Protein AF-A0A961IDH7-F1 (afdb_monomer_lite)

Structure (mmCIF, N/CA/C/O backbone):
data_AF-A0A961IDH7-F1
#
_entry.id   AF-A0A961IDH7-F1
#
loop_
_atom_site.group_PDB
_atom_site.id
_atom_site.type_symbol
_atom_site.label_atom_id
_atom_site.label_alt_id
_atom_site.label_comp_id
_atom_site.label_asym_id
_atom_site.label_entity_id
_atom_site.label_seq_id
_atom_site.pdbx_PDB_ins_code
_atom_site.Cartn_x
_atom_site.Cartn_y
_atom_site.Cartn_z
_atom_site.occupancy
_atom_site.B_iso_or_equiv
_atom_site.auth_seq_id
_atom_site.auth_comp_id
_atom_site.auth_asym_id
_atom_site.auth_atom_id
_atom_site.pdbx_PDB_model_num
ATOM 1 N N . ALA A 1 1 ? 21.535 -0.708 -39.086 1.00 36.62 1 ALA A N 1
ATOM 2 C CA . ALA A 1 1 ? 22.331 -0.094 -38.008 1.00 36.62 1 ALA A CA 1
ATOM 3 C C . ALA A 1 1 ? 21.845 1.338 -37.841 1.00 36.62 1 ALA A C 1
ATOM 5 O O . ALA A 1 1 ? 22.204 2.186 -38.644 1.00 36.62 1 ALA A O 1
ATOM 6 N N . GLY A 1 2 ? 20.919 1.562 -36.910 1.00 34.25 2 GLY A N 1
ATOM 7 C CA . GLY A 1 2 ? 20.433 2.896 -36.560 1.00 34.25 2 GLY A CA 1
ATOM 8 C C . GLY A 1 2 ? 21.018 3.256 -35.204 1.00 34.25 2 GLY A C 1
ATOM 9 O O . GLY A 1 2 ? 20.787 2.540 -34.236 1.00 34.25 2 GLY A O 1
ATOM 10 N N . THR A 1 3 ? 21.847 4.287 -35.168 1.00 39.66 3 THR A N 1
ATOM 11 C CA . THR A 1 3 ? 22.445 4.840 -33.952 1.00 39.66 3 THR A CA 1
ATOM 12 C C . THR A 1 3 ? 21.358 5.435 -33.059 1.00 39.66 3 THR A C 1
ATOM 14 O O . THR A 1 3 ? 20.542 6.224 -33.535 1.00 39.66 3 THR A O 1
ATOM 17 N N . LEU A 1 4 ? 21.353 5.049 -31.781 1.00 39.12 4 LEU A N 1
ATOM 18 C CA . LEU A 1 4 ? 20.548 5.690 -30.738 1.00 39.12 4 LEU A CA 1
ATOM 19 C C . LEU A 1 4 ? 20.998 7.155 -30.555 1.00 39.12 4 LEU A C 1
ATOM 21 O O . LEU A 1 4 ? 22.179 7.445 -30.770 1.00 39.12 4 LEU A O 1
ATOM 25 N N . PRO A 1 5 ? 20.083 8.075 -30.200 1.00 35.53 5 PRO A N 1
ATOM 26 C CA . PRO A 1 5 ? 20.403 9.491 -30.064 1.00 35.53 5 PRO A CA 1
ATOM 27 C C . PRO A 1 5 ? 21.229 9.766 -28.790 1.00 35.53 5 PRO A C 1
ATOM 29 O O . PRO A 1 5 ? 21.183 9.017 -27.813 1.00 35.53 5 PRO A O 1
ATOM 32 N N . SER A 1 6 ? 22.063 10.807 -28.862 1.00 39.66 6 SER A N 1
ATOM 33 C CA . SER A 1 6 ? 23.184 11.114 -27.955 1.00 39.66 6 SER A CA 1
ATOM 34 C C . SER A 1 6 ? 22.786 11.750 -26.615 1.00 39.66 6 SER A C 1
ATOM 36 O O . SER A 1 6 ? 23.620 12.331 -25.934 1.00 39.66 6 SER A O 1
ATOM 38 N N . ASP A 1 7 ? 21.508 11.707 -26.270 1.00 37.38 7 ASP A N 1
ATOM 39 C CA . ASP A 1 7 ? 20.865 12.460 -25.191 1.00 37.38 7 ASP A CA 1
ATOM 40 C C . ASP A 1 7 ? 20.125 11.558 -24.184 1.00 37.38 7 ASP A C 1
ATOM 42 O O . ASP A 1 7 ? 19.510 12.046 -23.239 1.00 37.38 7 ASP A O 1
ATOM 46 N N . ALA A 1 8 ? 20.277 10.234 -24.292 1.00 37.25 8 ALA A N 1
ATOM 47 C CA . ALA A 1 8 ? 19.810 9.270 -23.289 1.00 37.25 8 ALA A CA 1
ATOM 48 C C . ALA A 1 8 ? 20.608 9.297 -21.958 1.00 37.25 8 ALA A C 1
ATOM 50 O O . ALA A 1 8 ? 20.344 8.494 -21.064 1.00 37.25 8 ALA A O 1
ATOM 51 N N . GLU A 1 9 ? 21.593 10.189 -21.816 1.00 34.00 9 GLU A N 1
ATOM 52 C CA . GLU A 1 9 ? 22.595 10.151 -20.740 1.00 34.00 9 GLU A CA 1
ATOM 53 C C . GLU A 1 9 ? 22.176 10.772 -19.394 1.00 34.00 9 GLU A C 1
ATOM 55 O O . GLU A 1 9 ? 22.919 10.625 -18.430 1.00 34.00 9 GLU A O 1
ATOM 60 N N . VAL A 1 10 ? 21.019 11.432 -19.249 1.00 34.81 10 VAL A N 1
ATOM 61 C CA . VAL A 1 10 ? 20.822 12.337 -18.084 1.00 34.81 10 VAL A CA 1
ATOM 62 C C . VAL A 1 10 ? 19.856 11.832 -16.992 1.00 34.81 10 VAL A C 1
ATOM 64 O O . VAL A 1 10 ? 19.644 12.518 -16.001 1.00 34.81 10 VAL A O 1
ATOM 67 N N . VAL A 1 11 ? 19.283 10.627 -17.073 1.00 35.19 11 VAL A N 1
ATOM 68 C CA . VAL A 1 11 ? 18.155 10.272 -16.170 1.00 35.19 11 VAL A CA 1
ATOM 69 C C . VAL A 1 11 ? 18.550 9.644 -14.811 1.00 35.19 11 VAL A C 1
ATOM 71 O O . VAL A 1 11 ? 17.683 9.475 -13.962 1.00 35.19 11 VAL A O 1
ATOM 74 N N . TRP A 1 12 ? 19.820 9.332 -14.515 1.00 36.59 12 TRP A N 1
ATOM 75 C CA . TRP A 1 12 ? 20.119 8.418 -13.388 1.00 36.59 12 TRP A CA 1
ATOM 76 C C . TRP A 1 12 ? 21.223 8.874 -12.418 1.00 36.59 12 TRP A C 1
ATOM 78 O O . TRP A 1 12 ? 22.298 8.281 -12.369 1.00 36.59 12 TRP A O 1
ATOM 88 N N . GLU A 1 13 ? 20.931 9.843 -11.545 1.00 32.44 13 GLU A N 1
ATOM 89 C CA . GLU A 1 13 ? 21.693 10.051 -10.298 1.00 32.44 13 GLU A CA 1
ATOM 90 C C . GLU A 1 13 ? 21.228 9.078 -9.197 1.00 32.44 13 GLU A C 1
ATOM 92 O O . GLU A 1 13 ? 20.690 9.455 -8.160 1.00 32.44 13 GLU A O 1
ATOM 97 N N . THR A 1 14 ? 21.459 7.783 -9.415 1.00 38.41 14 THR A N 1
ATOM 98 C CA . THR A 1 14 ? 21.551 6.803 -8.323 1.00 38.41 14 THR A CA 1
ATOM 99 C C . THR A 1 14 ? 22.973 6.254 -8.322 1.00 38.41 14 THR A C 1
ATOM 101 O O . THR A 1 14 ? 23.571 6.059 -9.376 1.00 38.41 14 THR A O 1
ATOM 104 N N . GLY A 1 15 ? 23.564 6.044 -7.144 1.00 37.38 15 GLY A N 1
ATOM 105 C CA . GLY A 1 15 ? 24.979 5.683 -6.959 1.00 37.38 15 GLY A CA 1
ATOM 106 C C . GLY A 1 15 ? 25.411 4.296 -7.473 1.00 37.38 15 GLY A C 1
ATOM 107 O O . GLY A 1 15 ? 26.344 3.713 -6.922 1.00 37.38 15 GLY A O 1
ATOM 108 N N . ALA A 1 16 ? 24.762 3.750 -8.505 1.00 38.59 16 ALA A N 1
ATOM 109 C CA . ALA A 1 16 ? 25.178 2.565 -9.247 1.00 38.59 16 ALA A CA 1
ATOM 110 C C . ALA A 1 16 ? 25.631 2.969 -10.662 1.00 38.59 16 ALA A C 1
ATOM 112 O O . ALA A 1 16 ? 24.955 3.718 -11.354 1.00 38.59 16 ALA A O 1
ATOM 113 N N . LYS A 1 17 ? 26.789 2.461 -11.108 1.00 34.12 17 LYS A N 1
ATOM 114 C CA . LYS A 1 17 ? 27.486 2.935 -12.323 1.00 34.12 17 LYS A CA 1
ATOM 115 C C . LYS A 1 17 ? 26.742 2.712 -13.658 1.00 34.12 17 LYS A C 1
ATOM 117 O O . LYS A 1 17 ? 27.203 3.246 -14.660 1.00 34.12 17 LYS A O 1
ATOM 122 N N . SER A 1 18 ? 25.643 1.950 -13.684 1.00 42.03 18 SER A N 1
ATOM 123 C CA . SER A 1 18 ? 24.651 1.908 -14.776 1.00 42.03 18 SER A CA 1
ATOM 124 C C . SER A 1 18 ? 23.435 1.042 -14.396 1.00 42.03 18 SER A C 1
ATOM 126 O O . SER A 1 18 ? 23.539 0.161 -13.535 1.00 42.03 18 SER A O 1
ATOM 128 N N . PHE A 1 19 ? 22.301 1.254 -15.081 1.00 39.44 19 PHE A N 1
ATOM 129 C CA . PHE A 1 19 ? 21.088 0.414 -15.020 1.00 39.44 19 PHE A CA 1
ATOM 130 C C . PHE A 1 19 ? 21.408 -1.073 -15.248 1.00 39.44 19 PHE A C 1
ATOM 132 O O . PHE A 1 19 ? 20.921 -1.939 -14.525 1.00 39.44 19 PHE A O 1
ATOM 139 N N . ASP A 1 20 ? 22.331 -1.363 -16.168 1.00 41.75 20 ASP A N 1
ATOM 140 C CA . ASP A 1 20 ? 22.763 -2.726 -16.475 1.00 41.75 20 ASP A CA 1
ATOM 141 C C . ASP A 1 20 ? 23.453 -3.405 -15.286 1.00 41.75 20 ASP A C 1
ATOM 143 O O . ASP A 1 20 ? 23.276 -4.599 -15.086 1.00 41.75 20 ASP A O 1
ATOM 147 N N . ILE A 1 21 ? 24.187 -2.669 -14.441 1.00 38.31 21 ILE A N 1
ATOM 148 C CA . ILE A 1 21 ? 24.814 -3.232 -13.232 1.00 38.31 21 ILE A CA 1
ATOM 149 C C . ILE A 1 21 ? 23.781 -3.477 -12.122 1.00 38.31 21 ILE A C 1
ATOM 151 O O . ILE A 1 21 ? 23.919 -4.447 -11.374 1.00 38.31 21 ILE A O 1
ATOM 155 N N . ALA A 1 22 ? 22.744 -2.639 -12.021 1.00 41.25 22 ALA A N 1
ATOM 156 C CA . ALA A 1 22 ? 21.629 -2.867 -11.100 1.00 41.25 22 ALA A CA 1
ATOM 157 C C . ALA A 1 22 ? 20.808 -4.104 -11.513 1.00 41.25 22 ALA A C 1
ATOM 159 O O . ALA A 1 22 ? 20.499 -4.942 -10.664 1.00 41.25 22 ALA A O 1
ATOM 160 N N . CYS A 1 23 ? 20.557 -4.279 -12.816 1.00 44.44 23 CYS A N 1
ATOM 161 C CA . CYS A 1 23 ? 19.949 -5.487 -13.368 1.00 44.44 23 CYS A CA 1
ATOM 162 C C . CYS A 1 23 ? 20.861 -6.713 -13.213 1.00 44.44 23 CYS A C 1
ATOM 164 O O . CYS A 1 23 ? 20.404 -7.729 -12.715 1.00 44.44 23 CYS A O 1
ATOM 166 N N . LEU A 1 24 ? 22.156 -6.637 -13.538 1.00 39.31 24 LEU A N 1
ATOM 167 C CA . LEU A 1 24 ? 23.092 -7.770 -13.441 1.00 39.31 24 LEU A CA 1
ATOM 168 C C . LEU A 1 24 ? 23.251 -8.299 -12.009 1.00 39.31 24 LEU A C 1
ATOM 170 O O . LEU A 1 24 ? 23.248 -9.510 -11.809 1.00 39.31 24 LEU A O 1
ATOM 174 N N . LYS A 1 25 ? 23.344 -7.417 -11.004 1.00 37.81 25 LYS A N 1
ATOM 175 C CA . LYS A 1 25 ? 23.485 -7.836 -9.597 1.00 37.81 25 LYS A CA 1
ATOM 176 C C . LYS A 1 25 ? 22.214 -8.453 -9.006 1.00 37.81 25 LYS A C 1
ATOM 178 O O . LYS A 1 25 ? 22.307 -9.168 -8.015 1.00 37.81 25 LYS A O 1
ATOM 183 N N . ARG A 1 26 ? 21.041 -8.187 -9.592 1.00 40.41 26 ARG A N 1
ATOM 184 C CA . ARG A 1 26 ? 19.757 -8.782 -9.181 1.00 40.41 26 ARG A CA 1
ATOM 185 C C . ARG A 1 26 ? 19.345 -9.973 -10.065 1.00 40.41 26 ARG A C 1
ATOM 187 O O . ARG A 1 26 ? 18.692 -10.887 -9.575 1.00 40.41 26 ARG A O 1
ATOM 194 N N . ASN A 1 27 ? 19.790 -10.018 -11.323 1.00 40.78 27 ASN A N 1
ATOM 195 C CA . ASN A 1 27 ? 19.563 -11.111 -12.279 1.00 40.78 27 ASN A CA 1
ATOM 196 C C . ASN A 1 27 ? 20.315 -12.398 -11.921 1.00 40.78 27 ASN A C 1
ATOM 198 O O . ASN A 1 27 ? 19.886 -13.473 -12.337 1.00 40.78 27 ASN A O 1
ATOM 202 N N . GLU A 1 28 ? 21.371 -12.323 -11.104 1.00 40.41 28 GLU A N 1
ATOM 203 C CA . GLU A 1 28 ? 22.023 -13.516 -10.545 1.00 40.41 28 GLU A CA 1
ATOM 204 C C . GLU A 1 28 ? 21.032 -14.375 -9.723 1.00 40.41 28 GLU A C 1
ATOM 206 O O . GLU A 1 28 ? 21.198 -15.587 -9.631 1.00 40.41 28 GLU A O 1
ATOM 211 N N . TYR A 1 29 ? 19.944 -13.774 -9.214 1.00 40.34 29 TYR A N 1
ATOM 212 C CA . TYR A 1 29 ? 18.866 -14.471 -8.500 1.00 40.34 29 TYR A CA 1
ATOM 213 C C . TYR A 1 29 ? 17.735 -15.011 -9.393 1.00 40.34 29 TYR A C 1
ATOM 215 O O . TYR A 1 29 ? 16.943 -15.821 -8.916 1.00 40.34 29 TYR A O 1
ATOM 223 N N . LEU A 1 30 ? 17.626 -14.581 -10.659 1.00 41.00 30 LEU A N 1
ATOM 224 C CA . LEU A 1 30 ? 16.503 -14.957 -11.533 1.00 41.00 30 LEU A CA 1
ATOM 225 C C . LEU A 1 30 ? 16.905 -15.765 -12.775 1.00 41.00 30 LEU A C 1
ATOM 227 O O . LEU A 1 30 ? 16.056 -16.456 -13.318 1.00 41.00 30 LEU A O 1
ATO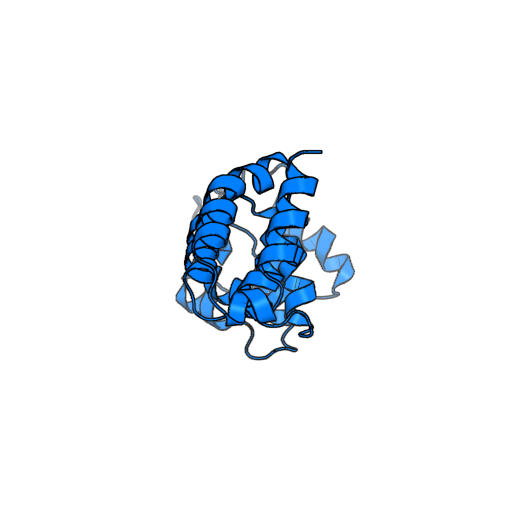M 231 N N . GLY A 1 31 ? 18.165 -15.776 -13.220 1.00 38.34 31 GLY A N 1
ATOM 232 C CA . GLY A 1 31 ? 18.577 -16.626 -14.352 1.00 38.34 31 GLY A CA 1
ATOM 233 C C . GLY A 1 31 ? 18.005 -16.208 -15.718 1.00 38.34 31 GLY A C 1
ATOM 234 O O . GLY A 1 31 ? 18.035 -16.994 -16.663 1.00 38.34 31 GLY A O 1
ATOM 235 N N . TRP A 1 32 ? 17.502 -14.977 -15.842 1.00 43.03 32 TRP A N 1
ATOM 236 C CA . TRP A 1 32 ? 17.070 -14.401 -17.117 1.00 43.03 32 TRP A CA 1
ATOM 237 C C . TRP A 1 32 ? 18.248 -13.662 -17.781 1.00 43.03 32 TRP A C 1
ATOM 239 O O . TRP A 1 32 ? 18.647 -12.582 -17.347 1.00 43.03 32 TRP A O 1
ATOM 249 N N . GLU A 1 33 ? 18.800 -14.239 -18.853 1.00 40.22 33 GLU A N 1
ATOM 250 C CA . GLU A 1 33 ? 19.525 -13.497 -19.905 1.00 40.22 33 GLU A CA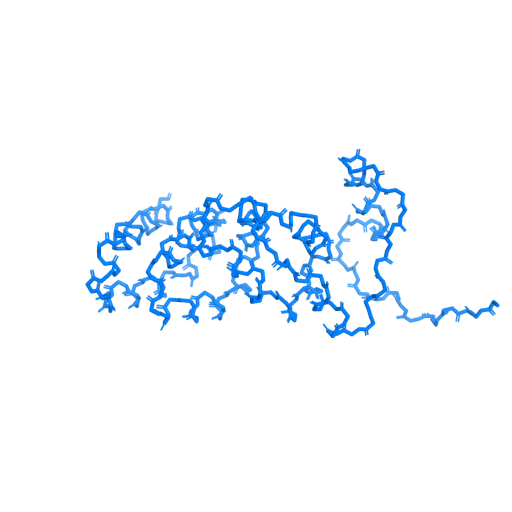 1
ATOM 251 C C . GLU A 1 33 ? 18.559 -12.471 -20.552 1.00 40.22 33 GLU A C 1
ATOM 253 O O . GLU A 1 33 ? 17.345 -12.692 -20.554 1.00 40.22 33 GLU A O 1
ATOM 258 N N . PRO A 1 34 ? 19.031 -11.307 -21.041 1.00 51.53 34 PRO A N 1
ATOM 259 C CA . PRO A 1 34 ? 18.390 -10.019 -20.788 1.00 51.53 34 PRO A CA 1
ATOM 260 C C . PRO A 1 34 ? 17.130 -9.802 -21.636 1.00 51.53 34 PRO A C 1
ATOM 262 O O . PRO A 1 34 ? 17.163 -9.177 -22.697 1.00 51.53 34 PRO A O 1
ATOM 265 N N . TYR A 1 35 ? 15.982 -10.259 -21.142 1.00 46.12 35 TYR A N 1
ATOM 266 C CA . TYR A 1 35 ? 14.695 -9.765 -21.612 1.00 46.12 35 TYR A CA 1
ATOM 267 C C . TYR A 1 35 ? 14.503 -8.338 -21.090 1.00 46.12 35 TYR A C 1
ATOM 269 O O . TYR A 1 35 ? 14.137 -8.118 -19.937 1.00 46.12 35 TYR A O 1
ATOM 277 N N . ARG A 1 36 ? 14.786 -7.350 -21.945 1.00 52.53 36 ARG A N 1
ATOM 278 C CA . ARG A 1 36 ? 14.417 -5.954 -21.705 1.00 52.53 36 ARG A CA 1
ATOM 279 C C . ARG A 1 36 ? 13.079 -5.691 -22.402 1.00 52.53 36 ARG A C 1
ATOM 281 O O . ARG A 1 36 ? 13.076 -5.571 -23.629 1.00 52.53 36 ARG A O 1
ATOM 288 N N . PRO A 1 37 ? 11.953 -5.592 -21.677 1.00 58.44 37 PRO A N 1
ATOM 289 C CA . PRO A 1 37 ? 10.698 -5.186 -22.292 1.00 58.44 37 PRO A CA 1
ATOM 290 C C . PRO A 1 37 ? 10.864 -3.793 -22.915 1.00 58.44 37 PRO A C 1
ATOM 292 O O . PRO A 1 37 ? 11.345 -2.860 -22.270 1.00 58.44 37 PRO A O 1
ATOM 295 N N . MET A 1 38 ? 10.502 -3.648 -24.192 1.00 62.72 38 MET A N 1
ATOM 296 C CA . MET A 1 38 ? 10.465 -2.341 -24.849 1.00 62.72 38 MET A CA 1
ATOM 297 C C . MET A 1 38 ? 9.256 -1.568 -24.323 1.00 62.72 38 MET A C 1
ATOM 299 O O . MET A 1 38 ? 8.130 -1.807 -24.753 1.00 62.72 38 MET A O 1
ATOM 303 N N . ILE A 1 39 ? 9.497 -0.666 -23.376 1.00 70.88 39 ILE A N 1
ATOM 304 C CA . ILE A 1 39 ? 8.486 0.237 -22.821 1.00 70.88 39 ILE A CA 1
ATOM 305 C C . ILE A 1 39 ? 8.771 1.614 -23.404 1.00 70.88 39 ILE A C 1
ATOM 307 O O . ILE A 1 39 ? 9.707 2.288 -22.978 1.00 70.88 39 ILE A O 1
ATOM 311 N N . ALA A 1 40 ? 8.020 1.991 -24.439 1.00 71.06 40 ALA A N 1
ATOM 312 C CA . ALA A 1 40 ? 8.165 3.290 -25.092 1.00 71.06 40 ALA A CA 1
ATOM 313 C C . ALA A 1 40 ? 7.133 4.309 -24.585 1.00 71.06 40 ALA A C 1
ATOM 315 O O . ALA A 1 40 ? 7.304 5.510 -24.785 1.00 71.06 40 ALA A O 1
ATOM 316 N N . CYS A 1 41 ? 6.063 3.834 -23.943 1.00 74.19 41 CYS A N 1
ATOM 317 C CA . CYS A 1 41 ? 4.992 4.654 -23.391 1.00 74.19 41 CYS A CA 1
ATOM 318 C C . CYS A 1 41 ? 4.242 3.931 -22.261 1.00 74.19 41 CYS A C 1
ATOM 320 O O . CYS A 1 41 ? 4.362 2.715 -22.095 1.00 74.19 41 CYS A O 1
ATOM 322 N N . ASP A 1 42 ? 3.391 4.666 -21.546 1.00 79.25 42 ASP A N 1
ATOM 323 C CA . ASP A 1 42 ? 2.529 4.147 -20.475 1.00 79.25 42 ASP A CA 1
ATOM 324 C C . ASP A 1 42 ? 1.661 2.964 -20.931 1.00 79.25 42 ASP A C 1
ATOM 326 O O . ASP A 1 42 ? 1.423 2.020 -20.179 1.00 79.25 42 ASP A O 1
ATOM 330 N N . GLN A 1 43 ? 1.216 2.968 -22.192 1.00 78.88 43 GLN A N 1
ATOM 331 C CA . GLN A 1 43 ? 0.401 1.884 -22.743 1.00 78.88 43 GLN A CA 1
ATOM 332 C C . GLN A 1 43 ? 1.179 0.567 -22.862 1.00 78.88 43 GLN A C 1
ATOM 334 O O . GLN A 1 43 ? 0.587 -0.509 -22.762 1.00 78.88 43 GLN A O 1
ATOM 339 N N . ASP A 1 44 ? 2.494 0.630 -23.074 1.00 76.19 44 ASP A N 1
ATOM 340 C CA . ASP A 1 44 ? 3.334 -0.566 -23.075 1.00 76.19 44 ASP A CA 1
ATOM 341 C C . ASP A 1 44 ? 3.514 -1.113 -21.663 1.00 76.19 44 ASP A C 1
ATOM 343 O O . ASP A 1 44 ? 3.526 -2.328 -21.484 1.00 76.19 44 ASP A O 1
ATOM 347 N N . LEU A 1 45 ? 3.587 -0.231 -20.665 1.00 81.62 45 LEU A N 1
ATOM 348 C CA . LEU A 1 45 ? 3.712 -0.606 -19.261 1.00 81.62 45 LEU A CA 1
ATOM 349 C C . LEU A 1 45 ? 2.463 -1.344 -18.750 1.00 81.62 45 LEU A C 1
ATOM 351 O O . LEU A 1 45 ? 2.587 -2.339 -18.042 1.00 81.62 45 LEU A O 1
ATOM 355 N N . ARG A 1 46 ? 1.266 -0.931 -19.192 1.00 87.75 46 ARG A N 1
ATOM 356 C CA . ARG A 1 46 ? -0.010 -1.590 -18.845 1.00 87.75 46 ARG A CA 1
ATOM 357 C C . ARG A 1 46 ? -0.094 -3.061 -19.263 1.00 87.75 46 ARG A C 1
ATOM 359 O O . ARG A 1 46 ? -0.887 -3.802 -18.696 1.00 87.75 46 ARG A O 1
ATOM 366 N N . LYS A 1 47 ? 0.722 -3.509 -20.224 1.00 86.06 47 LYS A N 1
ATOM 367 C CA . LYS A 1 47 ? 0.789 -4.925 -20.641 1.00 86.06 47 LYS A CA 1
ATOM 368 C C . LYS A 1 47 ? 1.409 -5.834 -19.575 1.00 86.06 47 LYS A C 1
ATOM 370 O O . LYS A 1 47 ? 1.299 -7.047 -19.701 1.00 86.06 47 LYS A O 1
ATOM 375 N N . TYR A 1 48 ? 2.067 -5.246 -18.577 1.00 86.69 48 TYR A N 1
ATOM 376 C CA . TYR A 1 48 ? 2.733 -5.947 -17.483 1.00 86.69 48 TYR A CA 1
ATOM 377 C C . TYR A 1 48 ? 1.986 -5.804 -16.152 1.00 86.69 48 TYR A C 1
ATOM 379 O O . TYR A 1 48 ? 2.545 -6.136 -15.113 1.00 86.69 48 TYR A O 1
ATOM 387 N N . ILE A 1 49 ? 0.747 -5.299 -16.160 1.00 91.31 49 ILE A N 1
ATOM 388 C CA . ILE A 1 49 ? -0.123 -5.382 -14.982 1.00 91.31 49 ILE A CA 1
ATOM 389 C C . ILE A 1 49 ? -0.413 -6.871 -14.718 1.00 91.31 49 ILE A C 1
ATOM 391 O O . ILE A 1 49 ? -0.751 -7.580 -15.672 1.00 91.31 49 ILE A O 1
ATOM 395 N N . PRO A 1 50 ? -0.284 -7.353 -13.468 1.00 89.94 50 PRO A N 1
ATOM 396 C CA . PRO A 1 50 ? -0.573 -8.742 -13.125 1.00 89.94 50 PRO A CA 1
ATOM 397 C C . PRO A 1 50 ? -1.987 -9.146 -13.555 1.00 89.94 50 PRO A C 1
ATOM 399 O O . PRO A 1 50 ? -2.959 -8.478 -13.209 1.00 89.94 50 PRO A O 1
ATOM 402 N N . ILE A 1 51 ? -2.110 -10.239 -14.312 1.00 88.38 51 ILE A N 1
ATOM 403 C CA . ILE A 1 51 ? -3.413 -10.675 -14.850 1.00 88.38 51 ILE A CA 1
ATOM 404 C C . ILE A 1 51 ? -4.239 -11.478 -13.841 1.00 88.38 51 ILE A C 1
ATOM 406 O O . ILE A 1 51 ? -5.462 -11.557 -13.963 1.00 88.38 51 ILE A O 1
ATOM 410 N N . ASP A 1 52 ? -3.573 -12.105 -12.868 1.00 92.44 52 ASP A N 1
ATOM 411 C CA . ASP A 1 52 ? -4.210 -12.856 -11.794 1.00 92.44 52 ASP A CA 1
ATOM 412 C C . ASP A 1 52 ? -3.332 -12.922 -10.534 1.00 92.44 52 ASP A C 1
ATOM 414 O O . ASP A 1 52 ? -2.158 -12.550 -10.531 1.00 92.44 52 ASP A O 1
ATOM 418 N N . LYS A 1 53 ? -3.916 -13.433 -9.445 1.00 93.44 53 LYS A N 1
ATOM 419 C CA . LYS A 1 53 ? -3.305 -13.511 -8.110 1.00 93.44 53 LYS A CA 1
ATOM 420 C C . LYS A 1 53 ? -2.002 -14.321 -8.004 1.00 93.44 53 LYS A C 1
ATOM 422 O O . LYS A 1 53 ? -1.345 -14.265 -6.965 1.00 93.44 53 LYS A O 1
ATOM 427 N N . HIS A 1 54 ? -1.630 -15.089 -9.025 1.00 91.19 54 HIS A N 1
ATOM 428 C CA . HIS A 1 54 ? -0.388 -15.864 -9.090 1.00 91.19 54 HIS A CA 1
ATOM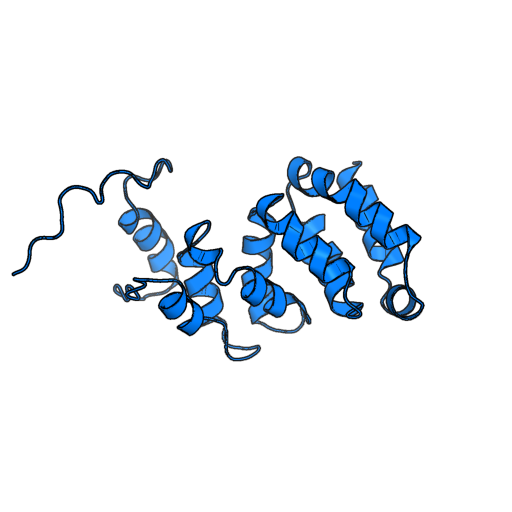 429 C C . HIS A 1 54 ? 0.615 -15.307 -10.107 1.00 91.19 54 HIS A C 1
ATOM 431 O O . HIS A 1 54 ? 1.683 -15.901 -10.268 1.00 91.19 54 HIS A O 1
ATOM 437 N N . ASP A 1 55 ? 0.317 -14.186 -10.770 1.00 89.31 55 ASP A N 1
ATOM 438 C CA . ASP A 1 55 ? 1.193 -13.552 -11.761 1.00 89.31 55 ASP A CA 1
ATOM 439 C C . ASP A 1 55 ? 2.346 -12.771 -11.100 1.00 89.31 55 ASP A C 1
ATOM 441 O O . ASP A 1 55 ? 2.511 -11.554 -11.207 1.00 89.31 55 ASP A O 1
ATOM 445 N N . VAL A 1 56 ? 3.149 -13.518 -10.346 1.00 86.50 56 VAL A N 1
ATOM 446 C CA . VAL A 1 56 ? 4.299 -13.032 -9.583 1.00 86.50 56 VAL A CA 1
ATOM 447 C C . VAL A 1 56 ? 5.397 -12.502 -10.506 1.00 86.50 56 VAL A C 1
ATOM 449 O O . VAL A 1 56 ? 6.119 -11.577 -10.139 1.00 86.50 56 VAL A O 1
ATOM 452 N N . GLU A 1 57 ? 5.521 -13.046 -11.715 1.00 84.19 57 GLU A N 1
ATOM 453 C CA . GLU A 1 57 ? 6.561 -12.635 -12.659 1.00 84.19 57 GLU A CA 1
ATOM 454 C C . GLU A 1 57 ? 6.335 -11.205 -13.162 1.00 84.19 57 GLU A C 1
ATOM 456 O O . GLU A 1 57 ? 7.277 -10.407 -13.168 1.00 84.19 57 GLU A O 1
ATOM 461 N N . ASN A 1 58 ? 5.093 -10.829 -13.483 1.00 86.31 58 ASN A N 1
ATOM 462 C CA . ASN A 1 58 ? 4.776 -9.453 -13.863 1.00 86.31 58 ASN A CA 1
ATOM 463 C C . ASN A 1 58 ? 4.945 -8.472 -12.695 1.00 86.31 58 ASN A C 1
ATOM 465 O O . ASN A 1 58 ? 5.531 -7.403 -12.881 1.00 86.31 58 ASN A O 1
ATOM 469 N N . VAL A 1 59 ? 4.556 -8.856 -11.472 1.00 89.31 59 VAL A N 1
ATOM 470 C CA . VAL A 1 59 ? 4.856 -8.062 -10.265 1.00 89.31 59 VAL A CA 1
ATOM 471 C C . VAL A 1 59 ? 6.357 -7.813 -10.133 1.00 89.31 59 VAL A C 1
ATOM 473 O O . VAL A 1 59 ? 6.797 -6.671 -9.994 1.00 89.31 59 VAL A O 1
ATOM 476 N N . ARG A 1 60 ? 7.175 -8.866 -10.222 1.00 87.75 60 ARG A N 1
ATOM 477 C CA . ARG A 1 60 ? 8.635 -8.754 -10.110 1.00 87.75 60 ARG A CA 1
ATOM 478 C C . ARG A 1 60 ? 9.227 -7.895 -11.216 1.00 87.75 60 ARG A C 1
ATOM 480 O O . ARG A 1 60 ? 10.150 -7.126 -10.947 1.00 87.75 60 ARG A O 1
ATOM 487 N N . LEU A 1 61 ? 8.716 -8.001 -12.440 1.00 84.38 61 LEU A N 1
ATOM 488 C CA . LEU A 1 61 ? 9.116 -7.148 -13.555 1.00 84.38 61 LEU A CA 1
ATOM 489 C C . LEU A 1 61 ? 8.832 -5.675 -13.240 1.00 84.38 61 LEU A C 1
ATOM 491 O O . LEU A 1 61 ? 9.743 -4.857 -13.354 1.00 84.38 61 LEU A O 1
ATOM 495 N N . LEU A 1 62 ? 7.626 -5.334 -12.780 1.00 87.00 62 LEU A N 1
ATOM 496 C CA . LEU A 1 62 ? 7.277 -3.959 -12.404 1.00 87.00 62 LEU A CA 1
ATOM 497 C C . LEU A 1 62 ? 8.161 -3.445 -11.254 1.00 87.00 62 LEU A C 1
ATOM 499 O O . LEU A 1 62 ? 8.734 -2.361 -11.353 1.00 87.00 62 LEU A O 1
ATOM 503 N N . ILE A 1 63 ? 8.394 -4.254 -10.216 1.00 87.81 63 ILE A N 1
ATOM 504 C CA . ILE A 1 63 ? 9.330 -3.917 -9.127 1.00 87.81 63 ILE A CA 1
ATOM 505 C C . ILE A 1 63 ? 10.746 -3.654 -9.666 1.00 87.81 63 ILE A C 1
ATOM 507 O O . ILE A 1 63 ? 11.452 -2.778 -9.168 1.00 87.81 63 ILE A O 1
ATOM 511 N N . ASN A 1 64 ? 11.199 -4.415 -10.666 1.00 81.38 64 ASN A N 1
ATOM 512 C CA . ASN A 1 64 ? 12.505 -4.219 -11.303 1.00 81.38 64 ASN A CA 1
ATOM 513 C C . ASN A 1 64 ? 12.584 -2.928 -12.129 1.00 81.38 64 ASN A C 1
ATOM 515 O O . ASN A 1 64 ? 13.642 -2.302 -12.155 1.00 81.38 64 ASN A O 1
ATOM 519 N N . LEU A 1 65 ? 11.495 -2.527 -12.792 1.00 82.44 65 LEU A N 1
ATOM 520 C CA . LEU A 1 65 ? 11.424 -1.244 -13.502 1.00 82.44 65 LEU A CA 1
ATOM 521 C C . LEU A 1 65 ? 11.497 -0.054 -12.542 1.00 82.44 65 LEU A C 1
ATOM 523 O O . LEU A 1 65 ? 12.041 0.993 -12.901 1.00 82.44 65 LEU A O 1
ATOM 527 N N . GLY A 1 66 ? 10.973 -0.240 -11.328 1.00 85.38 66 GLY A N 1
ATOM 528 C CA . GLY A 1 66 ? 11.125 0.678 -10.211 1.00 85.38 66 GLY A CA 1
ATOM 529 C C . GLY A 1 66 ? 10.385 2.006 -10.374 1.00 85.38 66 GLY A C 1
ATOM 530 O O . GLY A 1 66 ? 9.761 2.315 -11.390 1.00 85.38 66 GLY A O 1
ATOM 531 N N . TYR A 1 67 ? 10.457 2.818 -9.326 1.00 84.12 67 TYR A N 1
ATOM 532 C CA . TYR A 1 67 ? 9.946 4.185 -9.324 1.00 84.12 67 TYR A CA 1
ATOM 533 C C . TYR A 1 67 ? 11.000 5.150 -9.912 1.00 84.12 67 TYR A C 1
ATOM 535 O O . TYR A 1 67 ? 12.185 4.973 -9.621 1.00 84.12 67 TYR A O 1
ATOM 543 N N . PRO A 1 68 ? 10.625 6.170 -10.714 1.00 90.50 68 PRO A N 1
ATOM 544 C CA . PRO A 1 68 ? 9.261 6.578 -11.075 1.00 90.50 68 PRO A CA 1
ATOM 545 C C . PRO A 1 68 ? 8.689 5.879 -12.320 1.00 90.50 68 PRO A C 1
ATOM 547 O O . PRO A 1 68 ? 7.561 6.172 -12.703 1.00 90.50 68 PRO A O 1
ATOM 550 N N . THR A 1 69 ? 9.422 4.959 -12.957 1.00 85.81 69 THR A N 1
ATOM 551 C CA . THR A 1 69 ? 8.998 4.286 -14.202 1.00 85.81 69 THR A CA 1
ATOM 552 C C . THR A 1 69 ? 7.602 3.675 -14.099 1.00 85.81 69 THR A C 1
ATOM 554 O O . THR A 1 69 ? 6.821 3.761 -15.041 1.00 85.81 69 THR A O 1
ATOM 557 N N . ILE A 1 70 ? 7.274 3.073 -12.953 1.00 90.50 70 ILE A N 1
ATOM 558 C CA . ILE A 1 70 ? 5.993 2.391 -12.757 1.00 90.50 70 ILE A CA 1
ATOM 559 C C . ILE A 1 70 ? 4.812 3.297 -12.398 1.00 90.50 70 ILE A C 1
ATOM 561 O O . ILE A 1 70 ? 3.708 2.783 -12.257 1.00 90.50 70 ILE A O 1
ATOM 565 N N . VAL A 1 71 ? 5.006 4.611 -12.223 1.00 93.12 71 VAL A N 1
ATOM 566 C CA . VAL A 1 71 ? 3.933 5.540 -11.808 1.00 93.12 71 VAL A CA 1
ATOM 567 C C . VAL A 1 71 ? 2.625 5.339 -12.594 1.00 93.12 71 VAL A C 1
ATOM 569 O O . VAL A 1 71 ? 1.581 5.251 -11.946 1.00 93.12 71 VAL A O 1
ATOM 572 N N . PRO A 1 72 ? 2.632 5.160 -13.934 1.00 93.62 72 PRO A N 1
ATOM 573 C CA . PRO A 1 72 ? 1.395 4.980 -14.700 1.00 93.62 72 PRO A CA 1
ATOM 574 C C . PRO A 1 72 ? 0.583 3.717 -14.366 1.00 93.62 72 PRO A C 1
ATOM 576 O O . PRO A 1 72 ? -0.590 3.651 -14.735 1.00 93.62 72 PRO A O 1
ATOM 579 N N . VAL A 1 73 ? 1.194 2.724 -13.705 1.00 95.00 73 VAL A N 1
ATOM 580 C CA . VAL A 1 73 ? 0.553 1.470 -13.255 1.00 95.00 73 VAL A CA 1
ATOM 581 C C . VAL A 1 73 ? 0.682 1.248 -11.746 1.00 95.00 73 VAL A C 1
ATOM 583 O O . VAL A 1 73 ? 0.418 0.161 -11.235 1.00 95.00 73 VAL A O 1
ATOM 586 N N . LEU A 1 74 ? 1.112 2.270 -10.998 1.00 95.62 74 LEU A N 1
ATOM 587 C CA . LEU A 1 74 ? 1.331 2.143 -9.560 1.00 95.62 74 LEU A CA 1
ATOM 588 C C . LEU A 1 74 ? 0.013 1.861 -8.833 1.00 95.62 74 LEU A C 1
ATOM 590 O O . LEU A 1 74 ? -0.010 1.075 -7.894 1.00 95.62 74 LEU A O 1
ATOM 594 N N . ARG A 1 75 ? -1.102 2.440 -9.293 1.00 96.69 75 ARG A N 1
ATOM 595 C CA . ARG A 1 75 ? -2.422 2.147 -8.725 1.00 96.69 75 ARG A CA 1
ATOM 596 C C . ARG A 1 75 ? -2.809 0.678 -8.892 1.00 96.69 75 ARG A C 1
ATOM 598 O O . ARG A 1 75 ? -3.282 0.088 -7.922 1.00 96.69 75 ARG A O 1
ATOM 605 N N . ASP A 1 76 ? -2.558 0.112 -10.074 1.00 96.25 76 ASP A N 1
ATOM 606 C CA . ASP A 1 76 ? -2.812 -1.296 -10.395 1.00 96.25 76 ASP A CA 1
ATOM 607 C C . ASP A 1 76 ? -1.934 -2.222 -9.527 1.00 96.25 76 ASP A C 1
ATOM 609 O O . ASP A 1 76 ? -2.386 -3.241 -9.012 1.00 96.25 76 ASP A O 1
ATOM 613 N N . MET A 1 77 ? -0.686 -1.825 -9.254 1.00 97.00 77 MET A N 1
ATOM 614 C CA . MET A 1 77 ? 0.182 -2.530 -8.302 1.00 97.00 77 MET A CA 1
ATOM 615 C C . MET A 1 77 ? -0.410 -2.594 -6.885 1.00 97.00 77 MET A C 1
ATOM 617 O O . MET A 1 77 ? -0.255 -3.607 -6.205 1.00 97.00 77 MET A O 1
ATOM 621 N N . PHE A 1 78 ? -1.104 -1.547 -6.432 1.00 98.19 78 PHE A N 1
ATOM 622 C CA . PHE A 1 78 ? -1.782 -1.559 -5.132 1.00 98.19 78 PHE A CA 1
ATOM 623 C C . PHE A 1 78 ? -2.992 -2.507 -5.098 1.00 98.19 78 PHE A C 1
ATOM 625 O O . PHE A 1 78 ? -3.342 -2.970 -4.014 1.00 98.19 78 PHE A O 1
ATOM 632 N N . GLU A 1 79 ? -3.625 -2.827 -6.235 1.00 97.62 79 GLU A N 1
ATOM 633 C CA . GLU A 1 79 ? -4.739 -3.798 -6.295 1.00 97.62 79 GLU A CA 1
ATOM 634 C C . GLU A 1 79 ? -4.293 -5.210 -5.917 1.00 97.62 79 GLU A C 1
ATOM 636 O O . GLU A 1 79 ? -5.072 -5.982 -5.362 1.00 97.62 79 GLU A O 1
ATOM 641 N N . CYS A 1 80 ? -3.005 -5.518 -6.097 1.00 97.56 80 CYS A N 1
ATOM 642 C CA . CYS A 1 80 ? -2.413 -6.768 -5.627 1.00 97.56 80 CYS A CA 1
ATOM 643 C C . CYS A 1 80 ? -2.569 -6.957 -4.107 1.00 97.56 80 CYS A C 1
ATOM 645 O O . CYS A 1 80 ? -2.456 -8.083 -3.636 1.00 97.56 80 CYS A O 1
ATOM 647 N N . LEU A 1 81 ? -2.802 -5.877 -3.349 1.00 98.12 81 LEU A N 1
ATOM 648 C CA . LEU A 1 81 ? -2.906 -5.860 -1.886 1.00 98.12 81 LEU A CA 1
ATOM 649 C C . LEU A 1 81 ? -4.348 -5.957 -1.363 1.00 98.12 81 LEU A C 1
ATOM 651 O O . LEU A 1 81 ? -4.550 -5.842 -0.158 1.00 98.12 81 LEU A O 1
ATOM 655 N N . GLN A 1 82 ? -5.347 -6.151 -2.232 1.00 97.44 82 GLN A N 1
ATOM 656 C CA . GLN A 1 82 ? -6.736 -6.360 -1.794 1.00 97.44 82 GLN A CA 1
ATOM 657 C C . GLN A 1 82 ? -6.894 -7.620 -0.931 1.00 97.44 82 GLN A C 1
ATOM 659 O O . GLN A 1 82 ? -7.745 -7.667 -0.048 1.00 97.44 82 GLN A O 1
ATOM 664 N N . ASP A 1 83 ? -6.054 -8.633 -1.150 1.00 96.62 83 ASP A N 1
ATOM 665 C CA . ASP A 1 83 ? -6.033 -9.853 -0.348 1.00 96.62 83 ASP A CA 1
ATOM 666 C C . ASP A 1 83 ? -4.595 -10.347 -0.182 1.00 96.62 83 ASP A C 1
ATOM 668 O O . ASP A 1 83 ? -3.966 -10.859 -1.113 1.00 96.62 83 ASP A O 1
ATOM 672 N N . PHE A 1 84 ? -4.070 -10.236 1.036 1.00 96.62 84 PHE A N 1
ATOM 673 C CA . PHE A 1 84 ? -2.695 -10.629 1.335 1.00 96.62 84 PHE A CA 1
ATOM 674 C C . PHE A 1 84 ? -2.454 -12.150 1.311 1.00 96.62 84 PHE A C 1
ATOM 676 O O . PHE A 1 84 ? -1.313 -12.624 1.378 1.00 96.62 84 PHE A O 1
ATOM 683 N N . ASN A 1 85 ? -3.509 -12.954 1.132 1.00 96.12 85 ASN A N 1
ATOM 684 C CA . ASN A 1 85 ? -3.362 -14.372 0.816 1.00 96.12 85 ASN A CA 1
ATOM 685 C C . ASN A 1 85 ? -2.855 -14.601 -0.614 1.00 96.12 85 ASN A C 1
ATOM 687 O O . ASN A 1 85 ? -2.367 -15.696 -0.918 1.00 96.12 85 ASN A O 1
ATOM 691 N N . TRP A 1 86 ? -2.943 -13.603 -1.498 1.00 97.50 86 TRP A N 1
ATOM 692 C CA . TRP A 1 86 ? -2.437 -13.708 -2.860 1.00 97.50 86 TRP A CA 1
ATOM 693 C C . TRP A 1 86 ? -0.902 -13.683 -2.886 1.00 97.50 86 TRP A C 1
ATOM 695 O O . TRP A 1 86 ? -0.285 -12.802 -2.285 1.00 97.50 86 TRP A O 1
ATOM 705 N N . PRO A 1 87 ? -0.247 -14.608 -3.615 1.00 94.56 87 PRO A N 1
ATOM 706 C CA . PRO A 1 87 ? 1.205 -14.582 -3.794 1.00 94.56 87 PRO A CA 1
ATOM 707 C C . PRO A 1 87 ? 1.746 -13.238 -4.298 1.00 94.56 87 PRO A C 1
ATOM 709 O O . PRO A 1 87 ? 2.778 -12.780 -3.813 1.00 94.56 87 PRO A O 1
ATOM 712 N N . ILE A 1 88 ? 1.029 -12.584 -5.218 1.00 95.94 88 ILE A N 1
ATOM 713 C CA . ILE A 1 88 ? 1.409 -11.268 -5.749 1.00 95.94 88 ILE A CA 1
ATOM 714 C C . ILE A 1 88 ? 1.455 -10.171 -4.677 1.00 95.94 88 ILE A C 1
ATOM 716 O O . ILE A 1 88 ? 2.295 -9.278 -4.769 1.00 95.94 88 ILE A O 1
ATOM 720 N N . ALA A 1 89 ? 0.620 -10.257 -3.635 1.00 97.94 89 ALA A N 1
ATOM 721 C CA . ALA A 1 89 ? 0.572 -9.270 -2.558 1.00 97.94 89 ALA A CA 1
ATOM 722 C C . ALA A 1 89 ? 1.882 -9.258 -1.762 1.00 97.94 89 ALA A C 1
ATOM 724 O O . ALA A 1 89 ? 2.488 -8.209 -1.541 1.00 97.94 89 ALA A O 1
ATOM 725 N N . LYS A 1 90 ? 2.359 -10.458 -1.411 1.00 95.69 90 LYS A N 1
ATOM 726 C CA . LYS A 1 90 ? 3.590 -10.678 -0.638 1.00 95.69 90 LYS A CA 1
ATOM 727 C C . LYS A 1 90 ? 4.835 -10.202 -1.378 1.00 95.69 90 LYS A C 1
ATOM 729 O O . LYS A 1 90 ? 5.795 -9.761 -0.758 1.00 95.69 90 LYS A O 1
ATOM 734 N N . GLU A 1 91 ? 4.817 -10.296 -2.703 1.00 93.06 91 GLU A N 1
ATOM 735 C CA . GLU A 1 91 ? 5.907 -9.827 -3.559 1.00 93.06 91 GLU A CA 1
ATOM 736 C C . GLU A 1 91 ? 5.860 -8.301 -3.740 1.00 93.06 91 GLU A C 1
ATOM 738 O O . GLU A 1 91 ? 6.901 -7.646 -3.716 1.00 93.06 91 GLU A O 1
ATOM 743 N N . ALA A 1 92 ? 4.663 -7.720 -3.879 1.00 97.12 92 ALA A N 1
ATOM 744 C CA . ALA A 1 92 ? 4.473 -6.288 -4.099 1.00 97.12 92 ALA A CA 1
ATOM 745 C C . ALA A 1 92 ? 4.725 -5.433 -2.846 1.00 97.12 92 ALA A C 1
ATOM 747 O O . ALA A 1 92 ? 5.343 -4.368 -2.942 1.00 97.12 92 ALA A O 1
ATOM 748 N N . ALA A 1 93 ? 4.259 -5.880 -1.676 1.00 98.00 93 ALA A N 1
ATOM 749 C CA . ALA A 1 93 ? 4.196 -5.050 -0.473 1.00 98.00 93 ALA A CA 1
ATOM 750 C C . ALA A 1 93 ? 5.544 -4.463 -0.016 1.00 98.00 93 ALA A C 1
ATOM 752 O O . ALA A 1 93 ? 5.593 -3.250 0.203 1.00 98.00 93 ALA A O 1
ATOM 753 N N . PRO A 1 94 ? 6.663 -5.221 0.045 1.00 97.38 94 PRO A N 1
ATOM 754 C CA . PRO A 1 94 ? 7.941 -4.660 0.489 1.00 97.38 94 PRO A CA 1
ATOM 755 C C . PRO A 1 94 ? 8.414 -3.500 -0.390 1.00 97.38 94 PRO A C 1
ATOM 757 O O . PRO A 1 94 ? 8.919 -2.487 0.097 1.00 97.38 94 PRO A O 1
ATOM 760 N N . PHE A 1 95 ? 8.220 -3.628 -1.704 1.00 96.50 95 PHE A N 1
ATOM 761 C CA . PHE A 1 95 ? 8.564 -2.574 -2.645 1.00 96.50 95 PHE A CA 1
ATOM 762 C C . PHE A 1 95 ? 7.628 -1.368 -2.502 1.00 96.50 95 PHE A C 1
ATOM 764 O O . PHE A 1 95 ? 8.116 -0.245 -2.412 1.00 96.50 95 PHE A O 1
ATOM 771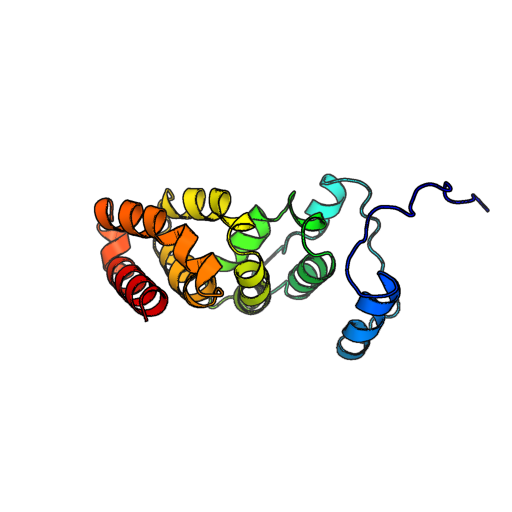 N N . LEU A 1 96 ? 6.312 -1.576 -2.413 1.00 98.06 96 LEU A N 1
ATOM 772 C CA . LEU A 1 96 ? 5.342 -0.483 -2.279 1.00 98.06 96 LEU A CA 1
ATOM 773 C C . LEU A 1 96 ? 5.500 0.288 -0.959 1.00 98.06 96 LEU A C 1
ATOM 775 O O . LEU A 1 96 ? 5.425 1.516 -0.960 1.00 98.06 96 LEU A O 1
ATOM 779 N N . SER A 1 97 ? 5.804 -0.403 0.144 1.00 97.31 97 SER A N 1
ATOM 780 C CA . SER A 1 97 ? 6.125 0.225 1.431 1.00 97.31 97 SER A CA 1
ATOM 781 C C . SER A 1 97 ? 7.383 1.100 1.341 1.00 97.31 97 SER A C 1
ATOM 783 O O . SER A 1 97 ? 7.423 2.213 1.871 1.00 97.31 97 SER A O 1
ATOM 785 N N . SER A 1 98 ? 8.392 0.677 0.569 1.00 96.19 98 SER A N 1
ATOM 786 C CA . SER A 1 98 ? 9.633 1.448 0.403 1.00 96.19 98 SER A CA 1
ATOM 787 C C . SER A 1 98 ? 9.443 2.819 -0.268 1.00 96.19 98 SER A C 1
ATOM 789 O O . SER A 1 98 ? 10.279 3.705 -0.083 1.00 96.19 98 SER A O 1
ATOM 791 N N . LEU A 1 99 ? 8.340 3.026 -1.000 1.00 95.00 99 LEU A N 1
ATOM 792 C CA . LEU A 1 99 ? 8.055 4.274 -1.718 1.00 95.00 99 LEU A CA 1
ATOM 793 C C . LEU A 1 99 ? 7.610 5.424 -0.798 1.00 95.00 99 LEU A C 1
ATOM 795 O O . LEU A 1 99 ? 7.633 6.587 -1.216 1.00 95.00 99 LEU A O 1
ATOM 799 N N . GLY A 1 100 ? 7.223 5.119 0.448 1.00 94.19 100 GLY A N 1
ATOM 800 C CA . GLY A 1 100 ? 6.818 6.116 1.437 1.00 94.19 100 GLY A CA 1
ATOM 801 C C . GLY A 1 100 ? 5.743 7.067 0.909 1.00 94.19 100 GLY A C 1
ATOM 802 O O . GLY A 1 100 ? 4.799 6.647 0.243 1.00 94.19 100 GLY A O 1
ATOM 803 N N . ALA A 1 101 ? 5.939 8.366 1.149 1.00 91.62 101 ALA A N 1
ATOM 804 C CA . ALA A 1 101 ? 5.007 9.443 0.810 1.00 91.62 101 ALA A CA 1
ATOM 805 C C . ALA A 1 101 ? 4.564 9.498 -0.662 1.00 91.62 101 ALA A C 1
ATOM 807 O O . ALA A 1 101 ? 3.504 10.049 -0.961 1.00 91.62 101 ALA A O 1
ATOM 808 N N . SER A 1 102 ? 5.330 8.905 -1.584 1.00 94.12 102 SER A N 1
ATOM 809 C CA . SER A 1 102 ? 4.959 8.854 -3.007 1.00 94.12 102 SER A CA 1
ATOM 810 C C . SER A 1 102 ? 3.664 8.068 -3.253 1.00 94.12 102 SER A C 1
ATOM 812 O O . SER A 1 102 ? 3.033 8.231 -4.291 1.00 94.12 102 SER A O 1
ATOM 814 N N . CYS A 1 103 ? 3.230 7.251 -2.290 1.00 95.06 103 CYS A N 1
ATOM 815 C CA . CYS A 1 103 ? 1.993 6.474 -2.361 1.00 95.06 103 CYS A CA 1
ATOM 816 C C . CYS A 1 103 ? 0.782 7.180 -1.730 1.00 95.06 103 CYS A C 1
ATOM 818 O O . CYS A 1 103 ? -0.287 6.581 -1.630 1.00 95.06 103 CYS A O 1
ATOM 820 N N . LYS A 1 104 ? 0.933 8.415 -1.234 1.00 96.06 104 LYS A N 1
ATOM 821 C CA . LYS A 1 104 ? -0.069 9.062 -0.375 1.00 96.06 104 LYS A CA 1
ATOM 822 C C . LYS A 1 104 ? -1.437 9.232 -1.032 1.00 96.06 104 LYS A C 1
ATOM 824 O O . LYS A 1 104 ? -2.434 8.901 -0.401 1.00 96.06 104 LYS A O 1
ATOM 829 N N . GLU A 1 105 ? -1.476 9.703 -2.276 1.00 97.19 105 GLU A N 1
ATOM 830 C CA . GLU A 1 105 ? -2.734 9.909 -3.009 1.00 97.19 105 GLU A CA 1
ATOM 831 C C . GLU A 1 105 ? -3.476 8.580 -3.218 1.00 97.19 105 GLU A C 1
ATOM 833 O O . GLU A 1 105 ? -4.655 8.473 -2.894 1.00 97.19 105 GLU A O 1
ATOM 838 N N . ILE A 1 106 ? -2.758 7.529 -3.631 1.00 98.31 106 ILE A N 1
ATOM 839 C CA . ILE A 1 106 ? -3.320 6.185 -3.835 1.00 98.31 106 ILE A CA 1
ATOM 840 C C . ILE A 1 106 ? -3.858 5.593 -2.524 1.00 98.31 106 ILE A C 1
ATOM 842 O O . ILE A 1 106 ? -4.941 5.013 -2.499 1.00 98.31 106 ILE A O 1
ATOM 846 N N . ILE A 1 107 ? -3.121 5.738 -1.420 1.00 98.50 107 ILE A N 1
ATOM 847 C CA . ILE A 1 107 ? -3.560 5.235 -0.110 1.00 98.50 107 ILE A CA 1
ATOM 848 C C . ILE A 1 107 ? -4.791 6.005 0.385 1.00 98.50 107 ILE A C 1
ATOM 850 O O . ILE A 1 107 ? -5.710 5.393 0.926 1.00 98.50 107 ILE A O 1
ATOM 854 N N . GLU A 1 108 ? -4.858 7.322 0.170 1.00 98.44 108 GLU A N 1
ATOM 855 C CA . GLU A 1 108 ? -6.059 8.097 0.497 1.00 98.44 108 GLU A CA 1
ATOM 856 C C . GLU A 1 108 ? -7.272 7.645 -0.326 1.00 98.44 108 GLU A C 1
ATOM 858 O O . GLU A 1 108 ? -8.359 7.498 0.231 1.00 98.44 108 GLU A O 1
ATOM 863 N N . GLU A 1 109 ? -7.105 7.361 -1.619 1.00 98.31 109 GLU A N 1
ATOM 864 C CA . GLU A 1 109 ? -8.173 6.779 -2.442 1.00 98.31 109 GLU A CA 1
ATOM 865 C C . GLU A 1 109 ? -8.662 5.433 -1.889 1.00 98.31 109 GLU A C 1
ATOM 867 O O . GLU A 1 109 ? -9.870 5.227 -1.778 1.00 98.31 109 GLU A O 1
ATOM 872 N N . ILE A 1 110 ? -7.749 4.538 -1.493 1.00 98.56 110 ILE A N 1
ATOM 873 C CA . ILE A 1 110 ? -8.105 3.233 -0.908 1.00 98.56 110 ILE A CA 1
ATOM 874 C C . ILE A 1 110 ? -8.869 3.417 0.407 1.00 98.56 110 ILE A C 1
ATOM 876 O O . ILE A 1 110 ? -9.899 2.777 0.616 1.00 98.56 110 ILE A O 1
ATOM 880 N N . PHE A 1 111 ? -8.428 4.326 1.276 1.00 98.56 111 PHE A N 1
ATOM 881 C CA . PHE A 1 111 ? -9.107 4.590 2.549 1.00 98.56 111 PHE A CA 1
ATOM 882 C C . PHE A 1 111 ? -10.505 5.192 2.380 1.00 98.56 111 PHE A C 1
ATOM 884 O O . PHE A 1 111 ? -11.353 4.992 3.247 1.00 98.56 111 PHE A O 1
ATOM 891 N N . ASN A 1 112 ? -10.764 5.875 1.263 1.00 98.00 112 ASN A N 1
ATOM 892 C CA . ASN A 1 112 ? -12.091 6.383 0.909 1.00 98.00 112 ASN A CA 1
ATOM 893 C C . ASN A 1 112 ? -12.970 5.356 0.164 1.00 98.00 112 ASN A C 1
ATOM 895 O O . ASN A 1 112 ? -14.109 5.679 -0.168 1.00 98.00 112 ASN A O 1
ATOM 899 N N . SER A 1 113 ? -12.463 4.157 -0.135 1.00 97.75 113 SER A N 1
ATOM 900 C CA . SER A 1 113 ? -13.246 3.084 -0.762 1.00 97.75 113 SER A CA 1
ATOM 901 C C . SER A 1 113 ? -14.111 2.323 0.254 1.00 97.75 113 SER A C 1
ATOM 903 O O . SER A 1 113 ? -13.965 2.491 1.466 1.00 97.75 113 SER A O 1
ATOM 905 N N . ASP A 1 114 ? -14.986 1.444 -0.233 1.00 97.62 114 ASP A N 1
ATOM 906 C CA . ASP A 1 114 ? -15.813 0.560 0.604 1.00 97.62 114 ASP A CA 1
ATOM 907 C C . ASP A 1 114 ? -15.136 -0.797 0.904 1.00 97.62 114 ASP A C 1
ATOM 909 O O . ASP A 1 114 ? -15.762 -1.692 1.465 1.00 97.62 114 ASP A O 1
ATOM 913 N N . ASP A 1 115 ? -13.862 -0.975 0.531 1.00 98.38 115 ASP A N 1
ATOM 914 C CA . ASP A 1 115 ? -13.127 -2.231 0.723 1.00 98.38 115 ASP A CA 1
ATOM 915 C C . ASP A 1 115 ? -12.369 -2.238 2.060 1.00 98.38 115 ASP A C 1
ATOM 917 O O . ASP A 1 115 ? -11.207 -1.834 2.154 1.00 98.38 115 ASP A O 1
ATOM 921 N N . SER A 1 116 ? -13.052 -2.669 3.121 1.00 98.62 116 SER A N 1
ATOM 922 C CA . SER A 1 116 ? -12.501 -2.715 4.482 1.00 98.62 116 SER A CA 1
ATOM 923 C C . SER A 1 116 ? -11.291 -3.643 4.618 1.00 98.62 116 SER A C 1
ATOM 925 O O . SER A 1 116 ? -10.331 -3.296 5.307 1.00 98.62 116 SER A O 1
ATOM 927 N N . VAL A 1 117 ? -11.290 -4.779 3.913 1.00 98.38 117 VAL A N 1
ATOM 928 C CA . VAL A 1 117 ? -10.172 -5.738 3.928 1.00 98.38 117 VAL A CA 1
ATOM 929 C C . VAL A 1 117 ? -8.935 -5.116 3.286 1.00 98.38 117 VAL A C 1
ATOM 931 O O . VAL A 1 117 ? -7.830 -5.223 3.817 1.00 98.38 117 VAL A O 1
ATOM 934 N N . TRP A 1 118 ? -9.108 -4.393 2.180 1.00 98.62 118 TRP A N 1
ATOM 935 C CA . TRP A 1 118 ? -7.998 -3.691 1.550 1.00 98.62 118 TRP A CA 1
ATOM 936 C C . TRP A 1 118 ? -7.431 -2.592 2.449 1.00 98.62 118 TRP A C 1
ATOM 938 O O . TRP A 1 118 ? -6.213 -2.495 2.591 1.00 98.62 118 TRP A O 1
ATOM 948 N N . LYS A 1 119 ? -8.282 -1.798 3.115 1.00 98.75 119 LYS A N 1
ATOM 949 C CA . LYS A 1 119 ? -7.821 -0.792 4.092 1.00 98.75 119 LYS A CA 1
ATOM 950 C C . LYS A 1 119 ? -6.972 -1.427 5.189 1.00 98.75 119 LYS A C 1
ATOM 952 O O . LYS A 1 119 ? -5.888 -0.916 5.469 1.00 98.75 119 LYS A O 1
ATOM 957 N N . TYR A 1 120 ? -7.444 -2.538 5.758 1.00 98.75 120 TYR A N 1
ATOM 958 C CA . TYR A 1 120 ? -6.723 -3.306 6.770 1.00 98.75 120 TYR A CA 1
ATOM 959 C C . TYR A 1 120 ? -5.322 -3.700 6.275 1.00 98.75 120 TYR A C 1
ATOM 961 O O . TYR A 1 120 ? -4.323 -3.353 6.910 1.00 98.75 120 TYR A O 1
ATOM 969 N N . TRP A 1 121 ? -5.220 -4.313 5.088 1.00 98.62 121 TRP A N 1
ATOM 970 C CA . TRP A 1 121 ? -3.926 -4.726 4.533 1.00 98.62 121 TRP A CA 1
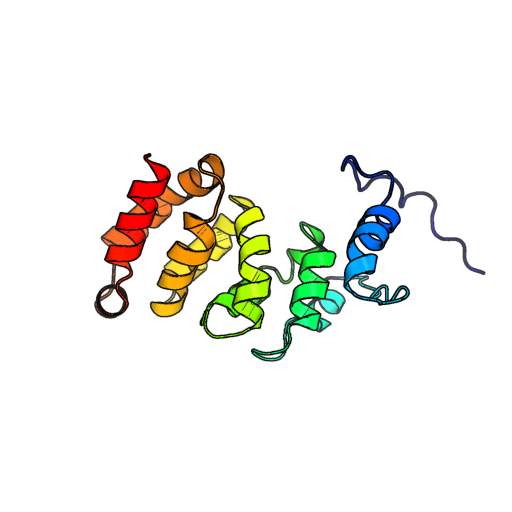ATOM 971 C C . TRP A 1 121 ? -2.997 -3.557 4.210 1.00 98.62 121 TRP A C 1
ATOM 973 O O . TRP A 1 121 ? -1.790 -3.670 4.406 1.00 98.62 121 TRP A O 1
ATOM 983 N N . ILE A 1 122 ? -3.516 -2.412 3.761 1.00 98.69 122 ILE A N 1
ATOM 984 C CA . ILE A 1 122 ? -2.680 -1.222 3.553 1.00 98.69 122 ILE A CA 1
ATOM 985 C C . ILE A 1 122 ? -2.087 -0.718 4.871 1.00 98.69 122 ILE A C 1
ATOM 987 O O . ILE A 1 122 ? -0.926 -0.311 4.906 1.00 98.69 122 ILE A O 1
ATOM 991 N N . ILE A 1 123 ? -2.844 -0.743 5.964 1.00 98.75 123 ILE A N 1
ATOM 992 C CA . ILE A 1 123 ? -2.319 -0.298 7.257 1.00 98.75 123 ILE A CA 1
ATOM 993 C C . ILE A 1 123 ? -1.206 -1.248 7.721 1.00 98.75 123 ILE A C 1
ATOM 995 O O . ILE A 1 123 ? -0.076 -0.801 7.924 1.00 98.75 123 ILE A O 1
ATOM 999 N N . GLN A 1 124 ? -1.499 -2.546 7.781 1.00 98.19 124 GLN A N 1
ATOM 1000 C CA . GLN A 1 124 ? -0.603 -3.559 8.348 1.00 98.19 124 GLN A CA 1
ATOM 1001 C C . GLN A 1 124 ? 0.619 -3.839 7.460 1.00 98.19 124 GLN A C 1
ATOM 1003 O O . GLN A 1 124 ? 1.754 -3.867 7.926 1.00 98.19 124 GLN A O 1
ATOM 1008 N N . GLU A 1 125 ? 0.437 -3.995 6.150 1.00 97.94 125 GLU A N 1
ATOM 1009 C CA . GLU A 1 125 ? 1.514 -4.480 5.272 1.00 97.94 125 GLU A CA 1
ATOM 1010 C C . GLU A 1 125 ? 2.273 -3.351 4.576 1.00 97.94 125 GLU A C 1
ATOM 1012 O O . GLU A 1 125 ? 3.407 -3.540 4.133 1.00 97.94 125 GLU A O 1
ATOM 1017 N N . ILE A 1 126 ? 1.686 -2.152 4.502 1.00 98.38 126 ILE A N 1
ATOM 1018 C CA . ILE A 1 126 ? 2.326 -1.001 3.861 1.00 98.38 126 ILE A CA 1
ATOM 1019 C C . ILE A 1 126 ? 2.781 0.019 4.894 1.00 98.38 126 ILE A C 1
ATOM 1021 O O . ILE A 1 126 ? 3.984 0.271 4.976 1.00 98.38 126 ILE A O 1
ATOM 1025 N N . ILE A 1 127 ? 1.867 0.592 5.680 1.00 98.12 127 ILE A N 1
ATOM 1026 C CA . ILE A 1 127 ? 2.186 1.721 6.567 1.00 98.12 127 ILE A CA 1
ATOM 1027 C C . ILE A 1 127 ? 3.044 1.283 7.760 1.00 98.12 127 ILE A C 1
ATOM 1029 O O . ILE A 1 127 ? 4.035 1.947 8.058 1.00 98.12 127 ILE A O 1
ATOM 1033 N N . GLU A 1 128 ? 2.726 0.171 8.423 1.00 97.12 128 GLU A N 1
ATOM 1034 C CA . GLU A 1 128 ? 3.513 -0.306 9.576 1.00 97.12 128 GLU A CA 1
ATOM 1035 C C . GLU A 1 128 ? 4.930 -0.750 9.197 1.00 97.12 128 GLU A C 1
ATOM 1037 O O . GLU A 1 128 ? 5.860 -0.630 9.995 1.00 97.12 128 GLU A O 1
ATOM 1042 N N . ASN A 1 129 ? 5.111 -1.206 7.957 1.00 96.38 129 ASN A N 1
ATOM 1043 C CA . ASN A 1 129 ? 6.400 -1.653 7.431 1.00 96.38 129 ASN A CA 1
ATOM 1044 C C . ASN A 1 129 ? 7.246 -0.515 6.827 1.00 96.38 129 ASN A C 1
ATOM 1046 O O . ASN A 1 129 ? 8.395 -0.734 6.429 1.00 96.38 129 ASN A O 1
ATOM 1050 N N . MET A 1 130 ? 6.717 0.712 6.773 1.00 96.25 130 MET A N 1
ATOM 1051 C CA . MET A 1 130 ? 7.480 1.880 6.339 1.00 96.25 130 MET A CA 1
ATOM 1052 C C . MET A 1 130 ? 8.540 2.278 7.370 1.00 96.25 130 MET A C 1
ATOM 1054 O O . MET A 1 130 ? 8.431 2.040 8.573 1.00 96.25 130 MET A O 1
ATOM 1058 N N . SER A 1 131 ? 9.559 3.009 6.910 1.00 95.19 131 SER A N 1
ATOM 1059 C CA . SER A 1 131 ? 10.410 3.755 7.841 1.00 95.19 131 SER A CA 1
ATOM 1060 C C . SER A 1 131 ? 9.565 4.750 8.650 1.00 95.19 131 SER A C 1
ATOM 1062 O O . SER A 1 131 ? 8.657 5.374 8.098 1.00 95.19 131 SER A O 1
ATOM 1064 N N . LYS A 1 132 ? 9.889 4.956 9.935 1.00 93.94 132 LYS A N 1
ATOM 1065 C CA . LYS A 1 132 ? 9.133 5.869 10.816 1.00 93.94 132 LYS A CA 1
ATOM 1066 C C . LYS A 1 132 ? 8.883 7.259 10.207 1.00 93.94 132 LYS A C 1
ATOM 1068 O O . LYS A 1 132 ? 7.749 7.720 10.302 1.00 93.94 132 LYS A O 1
ATOM 1073 N N . PRO A 1 133 ? 9.865 7.925 9.558 1.00 94.38 133 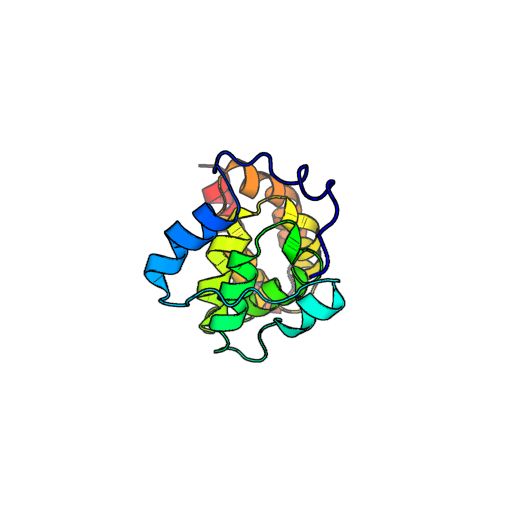PRO A N 1
ATOM 1074 C CA . PRO A 1 133 ? 9.612 9.212 8.912 1.00 94.38 133 PRO A CA 1
ATOM 1075 C C . PRO A 1 133 ? 8.524 9.143 7.839 1.00 94.38 133 PRO A C 1
ATOM 1077 O O . PRO A 1 133 ? 7.649 9.999 7.825 1.00 94.38 133 PRO A O 1
ATOM 1080 N N . HIS A 1 134 ? 8.537 8.110 6.990 1.00 95.12 134 HIS A N 1
ATOM 1081 C CA . HIS A 1 134 ? 7.510 7.923 5.964 1.00 95.12 134 HIS A CA 1
ATOM 1082 C C . HIS A 1 134 ? 6.152 7.583 6.583 1.00 95.12 134 HIS A C 1
ATOM 1084 O O . HIS A 1 134 ? 5.152 8.194 6.222 1.00 95.12 134 HIS A O 1
ATOM 1090 N N . ALA A 1 135 ? 6.111 6.658 7.546 1.00 97.12 135 ALA A N 1
ATOM 1091 C CA . ALA A 1 135 ? 4.875 6.257 8.214 1.00 97.12 135 ALA A CA 1
ATOM 1092 C C . ALA A 1 135 ? 4.207 7.439 8.946 1.00 97.12 135 ALA A C 1
ATOM 1094 O O . ALA A 1 135 ? 2.988 7.602 8.899 1.00 97.12 135 ALA A O 1
ATOM 1095 N N . ALA A 1 136 ? 5.002 8.326 9.558 1.00 96.56 136 ALA A N 1
ATOM 1096 C CA . ALA A 1 136 ? 4.504 9.518 10.244 1.00 96.56 136 ALA A CA 1
ATOM 1097 C C . ALA A 1 136 ? 3.719 10.472 9.324 1.00 96.56 136 ALA A C 1
ATOM 1099 O O . ALA A 1 136 ? 2.805 11.158 9.787 1.00 96.56 136 ALA A O 1
ATOM 1100 N N . GLU A 1 137 ? 4.002 10.486 8.019 1.00 96.44 137 GLU A N 1
ATOM 1101 C CA . GLU A 1 137 ? 3.256 11.301 7.052 1.00 96.44 137 GLU A CA 1
ATOM 1102 C C . GLU A 1 137 ? 1.801 10.846 6.856 1.00 96.44 137 GLU A C 1
ATOM 1104 O O . GLU A 1 137 ? 0.971 11.625 6.367 1.00 96.44 137 GLU A O 1
ATOM 1109 N N . TYR A 1 138 ? 1.485 9.613 7.266 1.00 98.06 138 TYR A N 1
ATOM 1110 C CA . TYR A 1 138 ? 0.157 9.010 7.178 1.00 98.06 138 TYR A CA 1
ATOM 1111 C C . TYR A 1 138 ? -0.689 9.206 8.438 1.00 98.06 138 TYR A C 1
ATOM 1113 O O . TYR A 1 138 ? -1.894 8.974 8.380 1.00 98.06 138 TYR A O 1
ATOM 1121 N N . ILE A 1 139 ? -0.129 9.716 9.545 1.00 98.12 139 ILE A N 1
ATOM 1122 C CA . ILE A 1 139 ? -0.882 9.988 10.786 1.00 98.12 139 ILE A CA 1
ATOM 1123 C C . ILE A 1 139 ? -2.168 10.801 10.530 1.00 98.12 139 ILE A C 1
ATOM 1125 O O . ILE A 1 139 ? -3.220 10.420 11.050 1.00 98.12 139 ILE A O 1
ATOM 1129 N N . PRO A 1 140 ? -2.163 11.900 9.742 1.00 97.94 140 PRO A N 1
ATOM 1130 C CA . PRO A 1 140 ? -3.391 12.652 9.485 1.00 97.94 140 PRO A CA 1
ATOM 1131 C C . PRO A 1 140 ? -4.457 11.819 8.767 1.00 97.94 140 PRO A C 1
ATOM 1133 O O . PRO A 1 140 ? -5.645 11.952 9.058 1.00 97.94 140 PRO A O 1
ATOM 1136 N N . LEU A 1 141 ? -4.030 10.950 7.849 1.00 98.19 141 LEU A N 1
ATOM 1137 C CA . LEU A 1 141 ? -4.916 10.114 7.052 1.00 98.19 141 LEU A CA 1
ATOM 1138 C C . LEU A 1 141 ? -5.492 8.954 7.886 1.00 98.19 141 LEU A C 1
ATOM 1140 O O . LEU A 1 141 ? -6.697 8.720 7.836 1.00 98.19 141 LEU A O 1
ATOM 1144 N N . LEU A 1 142 ? -4.672 8.319 8.729 1.00 98.62 142 LEU A N 1
ATOM 1145 C CA . LEU A 1 142 ? -5.103 7.318 9.713 1.00 98.62 142 LEU A CA 1
ATOM 1146 C C . LEU A 1 142 ? -6.140 7.895 10.686 1.00 98.62 142 LEU A C 1
ATOM 1148 O O . LEU A 1 142 ? -7.197 7.308 10.897 1.00 98.62 142 LEU A O 1
ATOM 1152 N N . ASN A 1 143 ? -5.891 9.092 11.226 1.00 98.44 143 ASN A N 1
ATOM 1153 C CA . ASN A 1 143 ? -6.845 9.765 12.109 1.00 98.44 143 ASN A CA 1
ATOM 1154 C C . ASN A 1 143 ? -8.154 10.122 11.390 1.00 98.44 143 ASN A C 1
ATOM 1156 O O . ASN A 1 143 ? -9.231 10.019 11.976 1.00 98.44 143 ASN A O 1
ATOM 1160 N N . LYS A 1 144 ? -8.087 10.553 10.125 1.00 98.31 144 LYS A N 1
ATOM 1161 C CA . LYS A 1 144 ? -9.281 10.828 9.314 1.00 98.31 144 LYS A CA 1
ATOM 1162 C C . LYS A 1 144 ? -10.103 9.556 9.098 1.00 98.31 144 LYS A C 1
ATOM 1164 O O . LYS A 1 144 ? -11.319 9.618 9.266 1.00 98.31 144 LYS A O 1
ATOM 1169 N N . LEU A 1 145 ? -9.457 8.436 8.772 1.00 98.44 145 LEU A N 1
ATOM 1170 C CA . LEU A 1 145 ? -10.122 7.143 8.614 1.00 98.44 145 LEU A CA 1
ATOM 1171 C C . LEU A 1 145 ? -10.774 6.695 9.929 1.00 98.44 145 LEU A C 1
ATOM 1173 O O . LEU A 1 145 ? -11.962 6.395 9.936 1.00 98.44 145 LEU A O 1
ATOM 1177 N N . ASN A 1 146 ? -10.050 6.769 11.050 1.00 98.25 146 ASN A N 1
ATOM 1178 C CA . ASN A 1 146 ? -10.552 6.358 12.367 1.00 98.25 146 ASN A CA 1
ATOM 1179 C C . ASN A 1 146 ? -11.832 7.103 12.791 1.00 98.25 146 ASN A C 1
ATOM 1181 O O . ASN A 1 146 ? -12.723 6.541 13.418 1.00 98.25 146 ASN A O 1
ATOM 1185 N N . ASN A 1 147 ? -11.947 8.381 12.421 1.00 97.81 147 ASN A N 1
ATOM 1186 C CA . ASN A 1 147 ? -13.127 9.193 12.726 1.00 97.81 147 ASN A CA 1
ATOM 1187 C C . ASN A 1 147 ? -14.343 8.892 11.832 1.00 97.81 147 ASN A C 1
ATOM 1189 O O . ASN A 1 147 ? -15.421 9.419 12.095 1.00 97.81 147 ASN A O 1
ATOM 1193 N N . ASN A 1 148 ? -14.180 8.099 10.769 1.00 97.31 148 ASN A N 1
ATOM 1194 C CA . ASN A 1 148 ? -15.212 7.836 9.763 1.00 97.31 148 ASN A CA 1
ATOM 1195 C C . ASN A 1 148 ? -15.346 6.340 9.431 1.00 97.31 148 ASN A C 1
ATOM 1197 O O . ASN A 1 148 ? -15.747 5.995 8.321 1.00 97.31 148 ASN A O 1
ATOM 1201 N N . LEU A 1 149 ? -15.002 5.455 10.370 1.00 98.00 149 LEU A N 1
ATOM 1202 C CA . LEU A 1 149 ? -15.117 4.012 10.166 1.00 98.00 149 LEU A CA 1
ATOM 1203 C C . LEU A 1 149 ? -16.576 3.591 9.971 1.00 98.00 149 LEU A C 1
ATOM 1205 O O . LEU A 1 149 ? -17.476 4.006 10.708 1.00 98.00 149 LEU A O 1
ATOM 1209 N N . SER A 1 150 ? -16.799 2.732 8.983 1.00 98.31 150 SER A N 1
ATOM 1210 C CA . SER A 1 150 ? -18.070 2.044 8.788 1.00 98.31 150 SER A CA 1
ATOM 1211 C C . SER A 1 150 ? -18.206 0.845 9.734 1.00 98.31 150 SER A C 1
ATOM 1213 O O . SER A 1 150 ? -17.255 0.414 10.384 1.00 98.31 150 SER A O 1
ATOM 1215 N N . SER A 1 151 ? -19.406 0.262 9.801 1.00 98.19 151 SER A N 1
ATOM 1216 C CA . SER A 1 151 ? -19.616 -0.982 10.553 1.00 98.19 151 SER A CA 1
ATOM 1217 C C . SER A 1 151 ? -18.826 -2.162 9.981 1.00 98.19 151 SER A C 1
ATOM 1219 O O . SER A 1 151 ? -18.456 -3.048 10.747 1.00 98.19 151 SER A O 1
ATOM 1221 N N . GLU A 1 152 ? -18.563 -2.172 8.669 1.00 98.38 152 GLU A N 1
ATOM 1222 C CA . GLU A 1 152 ? -17.744 -3.214 8.043 1.00 98.38 152 GLU A CA 1
ATOM 1223 C C . GLU A 1 152 ? -16.261 -3.012 8.367 1.00 98.38 152 GLU A C 1
ATOM 1225 O O . GLU A 1 152 ? -15.587 -3.974 8.708 1.00 98.38 152 GLU A O 1
ATOM 1230 N N . ASP A 1 153 ? -15.780 -1.763 8.402 1.00 98.69 153 ASP A N 1
ATOM 1231 C CA . ASP A 1 153 ? -14.398 -1.472 8.804 1.00 98.69 153 ASP A CA 1
ATOM 1232 C C . ASP A 1 153 ? -14.112 -1.961 10.235 1.00 98.69 153 ASP A C 1
ATOM 1234 O O . ASP A 1 153 ? -13.062 -2.537 10.489 1.00 98.69 153 ASP A O 1
ATOM 1238 N N . ILE A 1 154 ? -15.063 -1.790 11.161 1.00 98.50 154 ILE A N 1
ATOM 1239 C CA . ILE A 1 154 ? -14.943 -2.312 12.536 1.00 98.50 154 ILE A CA 1
ATOM 1240 C C . ILE A 1 154 ? -14.967 -3.847 12.547 1.00 98.50 154 ILE A C 1
ATOM 1242 O O . ILE A 1 154 ? -14.250 -4.479 13.317 1.00 98.50 154 ILE A O 1
ATOM 1246 N N . LYS A 1 155 ? -15.805 -4.467 11.709 1.00 98.38 155 LYS A N 1
ATOM 1247 C CA . LYS A 1 155 ? -15.901 -5.930 11.622 1.00 98.38 155 LYS A CA 1
ATOM 1248 C C . LYS A 1 155 ? -14.610 -6.558 11.088 1.00 98.38 155 LYS A C 1
ATOM 1250 O O . LYS A 1 155 ? -14.253 -7.640 11.540 1.00 98.38 155 LYS A O 1
ATOM 1255 N N . GLU A 1 156 ? -13.933 -5.875 10.172 1.00 98.25 156 GLU A N 1
ATOM 1256 C CA . GLU A 1 156 ? -12.619 -6.256 9.644 1.00 98.25 156 GLU A CA 1
ATOM 1257 C C . GLU A 1 156 ? -11.454 -5.669 10.473 1.00 98.25 156 GLU A C 1
ATOM 1259 O O . GLU A 1 156 ? -10.316 -5.656 10.015 1.00 98.25 156 GLU A O 1
ATOM 1264 N N . GLU A 1 157 ? -11.726 -5.183 11.692 1.00 98.56 157 GLU A N 1
ATOM 1265 C CA . GLU A 1 157 ? -10.724 -4.753 12.683 1.00 98.56 157 GLU A CA 1
ATOM 1266 C C . GLU A 1 157 ? -9.803 -3.604 12.218 1.00 98.56 157 GLU A C 1
ATOM 1268 O O . GLU A 1 157 ? -8.670 -3.445 12.682 1.00 98.56 157 GLU A O 1
ATOM 1273 N N . VAL A 1 158 ? -10.291 -2.744 11.320 1.00 98.75 158 VAL A N 1
ATOM 1274 C CA . VAL A 1 158 ? -9.538 -1.585 10.814 1.00 98.75 158 VAL A CA 1
ATOM 1275 C C . VAL A 1 158 ? -9.213 -0.593 11.941 1.00 98.75 158 VAL A C 1
ATOM 1277 O O . VAL A 1 158 ? -8.148 0.022 11.930 1.00 98.75 158 VAL A O 1
ATOM 1280 N N . ASP A 1 159 ? -10.083 -0.441 12.943 1.00 98.69 159 ASP A N 1
ATOM 1281 C CA . ASP A 1 159 ? -9.832 0.384 14.135 1.00 98.69 159 ASP A CA 1
ATOM 1282 C C . ASP A 1 159 ? -8.643 -0.119 14.967 1.00 98.69 159 ASP A C 1
ATOM 1284 O O . ASP A 1 159 ? -7.846 0.680 15.479 1.00 98.69 159 ASP A O 1
ATOM 1288 N N . ILE A 1 160 ? -8.505 -1.443 15.072 1.00 98.62 160 ILE A N 1
ATOM 1289 C CA . ILE A 1 160 ? -7.393 -2.094 15.766 1.00 98.62 160 ILE A CA 1
ATOM 1290 C C . ILE A 1 160 ? -6.101 -1.849 14.986 1.00 98.62 160 ILE A C 1
ATOM 1292 O O . ILE A 1 160 ? -5.152 -1.313 15.560 1.00 98.62 160 ILE A O 1
ATOM 1296 N N . ALA A 1 161 ? -6.102 -2.110 13.674 1.00 98.62 161 ALA A N 1
ATOM 1297 C CA . ALA A 1 161 ? -4.944 -1.875 12.811 1.00 98.62 161 ALA A CA 1
ATOM 1298 C C . ALA A 1 161 ? -4.464 -0.412 12.866 1.00 98.62 161 ALA A C 1
ATOM 1300 O O . ALA A 1 161 ? -3.272 -0.139 12.994 1.00 98.62 161 ALA A O 1
ATOM 1301 N N . ILE A 1 162 ? -5.384 0.564 12.846 1.00 98.75 162 ILE A N 1
ATOM 1302 C CA . ILE A 1 162 ? -5.024 1.985 12.998 1.00 98.75 162 ILE A CA 1
ATOM 1303 C C . ILE A 1 162 ? -4.341 2.238 14.347 1.00 98.75 162 ILE A C 1
ATOM 1305 O O . ILE A 1 162 ? -3.337 2.954 14.413 1.00 98.75 162 ILE A O 1
ATOM 1309 N N . SER A 1 163 ? -4.895 1.687 15.426 1.00 98.38 163 SER A N 1
ATOM 1310 C CA . SER A 1 163 ? -4.372 1.885 16.779 1.00 98.38 163 SER A CA 1
ATOM 1311 C C . SER A 1 163 ? -2.957 1.316 16.927 1.00 98.38 163 SER A C 1
ATOM 1313 O O . SER A 1 163 ? -2.089 1.970 17.512 1.00 98.38 163 SER A O 1
ATOM 1315 N N . GLU A 1 164 ? -2.707 0.138 16.357 1.00 98.19 164 GLU A N 1
ATOM 1316 C CA . GLU A 1 164 ? -1.393 -0.509 16.327 1.00 98.19 164 GLU A CA 1
ATOM 1317 C C . GLU A 1 164 ? -0.383 0.296 15.506 1.00 98.19 164 GLU A C 1
ATOM 1319 O O . GLU A 1 164 ? 0.689 0.643 16.016 1.00 98.19 164 GLU A O 1
ATOM 1324 N N . ALA A 1 165 ? -0.756 0.706 14.291 1.00 98.00 165 ALA A N 1
ATOM 1325 C CA . ALA A 1 165 ? 0.097 1.524 13.438 1.00 98.00 165 ALA A CA 1
ATOM 1326 C C . ALA A 1 165 ? 0.510 2.838 14.119 1.00 98.00 165 ALA A C 1
ATOM 1328 O O . ALA A 1 165 ? 1.689 3.201 14.129 1.00 98.00 165 ALA A O 1
ATOM 1329 N N . LEU A 1 166 ? -0.427 3.543 14.761 1.00 98.12 166 LEU A N 1
ATOM 1330 C CA . LEU A 1 166 ? -0.120 4.779 15.488 1.00 98.12 166 LEU A CA 1
ATOM 1331 C C . LEU A 1 166 ? 0.825 4.543 16.677 1.00 98.12 166 LEU A C 1
ATOM 1333 O O . LEU A 1 166 ? 1.691 5.386 16.943 1.00 98.12 166 LEU A O 1
ATOM 1337 N N . ALA A 1 167 ? 0.701 3.412 17.376 1.00 96.88 167 ALA A N 1
ATOM 1338 C CA . ALA A 1 167 ? 1.601 3.052 18.470 1.00 96.88 167 ALA A CA 1
ATOM 1339 C C . ALA A 1 167 ? 3.029 2.767 17.972 1.00 96.88 167 ALA A C 1
ATOM 1341 O O . ALA A 1 167 ? 3.997 3.247 18.571 1.00 96.88 167 ALA A O 1
ATOM 1342 N N . ILE A 1 168 ? 3.167 2.057 16.847 1.00 93.25 168 ILE A N 1
ATOM 1343 C CA . ILE A 1 168 ? 4.459 1.766 16.202 1.00 93.25 168 ILE A CA 1
ATOM 1344 C C . ILE A 1 168 ? 5.152 3.058 15.759 1.00 93.25 168 ILE A C 1
ATOM 1346 O O . ILE A 1 168 ? 6.346 3.238 16.010 1.00 93.25 168 ILE A O 1
ATOM 1350 N N . ILE A 1 169 ? 4.404 3.978 15.144 1.00 94.69 169 ILE A N 1
ATOM 1351 C CA . ILE A 1 169 ? 4.931 5.264 14.664 1.00 94.69 169 ILE A CA 1
ATOM 1352 C C . ILE A 1 169 ? 5.398 6.155 15.828 1.00 94.69 169 ILE A C 1
ATOM 1354 O O . ILE A 1 169 ? 6.346 6.925 15.670 1.00 94.69 169 ILE A O 1
ATOM 1358 N N . SER A 1 170 ? 4.737 6.060 16.987 1.00 87.50 170 SER A N 1
ATOM 1359 C CA . SER A 1 170 ? 5.004 6.905 18.164 1.00 87.50 170 SER A CA 1
ATOM 1360 C C . SER A 1 170 ? 6.129 6.395 19.076 1.00 87.50 170 SER A C 1
ATOM 1362 O O . SER A 1 170 ? 6.598 7.147 19.933 1.00 87.50 170 SER A O 1
ATOM 1364 N N . THR A 1 171 ? 6.530 5.130 18.928 1.00 77.75 171 THR A N 1
ATOM 1365 C CA . THR A 1 171 ? 7.668 4.514 19.642 1.00 77.75 171 THR A CA 1
ATOM 1366 C C . THR A 1 171 ? 8.980 4.893 18.963 1.00 77.75 171 THR A C 1
ATOM 1368 O O . THR A 1 171 ? 10.073 4.780 19.560 1.00 77.75 171 THR A O 1
#

pLDDT: mean 82.17, std 23.11, range [32.44, 98.75]

Sequence (171 aa):
AGTLPSDAEVVWETGAKSFDIACLKRNEYLGWEPYRPMIACDQDLRKYIPIDKHDVENVRLLINLGYPTIVPVLRDMFECLQDFNWPIAKEAAPFLSSLGASCKEIIEEIFNSDDSVWKYWIIQEIIENMSKPHAAEYIPLLNKLNNNLSSEDIKEEVDIAISEALAIIST

Radius of gyration: 18.32 Å; chains: 1; bounding box: 47×29×58 Å

Foldseek 3Di:
DDDDDPPPPPDDPDPDPDLVVLCVVCCVVVVDDDPDQPDPDLVSLVVLLQPDLASLVSLVVLLSCAPPSCVSCVLSLLVNQLDCVRPSNVSSLLSQLAVQPVCVVSLLVVLPDPSLSSVLSCLPRRLLNHDLVSNVVCLVVLVVSLVPDDPVNVVNVSNVSSVVSVVSSVD

Secondary structure (DSSP, 8-state):
--PPPTTTTSS--SSSS-HHHHHHHHHTTT----------SHHHHGGGS-SSTT-HHHHHHHHHH-TTTTGGGHHHHHHTTS-TTSHHHHHHHHHHHHTGGGGHHHHHHHHTSS-HHHHHHIIIIIITTS-HHHHHTTHHHHHHHHTT--HHHHHTTHHHHHHHHHHHHH-